Protein AF-A0ABC9UZ83-F1 (afdb_monomer_lite)

Sequence (79 aa):
MADIQFNLRIPEELKEKIKQAATESGRSINAEAQYRLEQSFELPRSINMEKVLRFIDAVNALERIEKLEKELDSLKKIE

Foldseek 3Di:
DDDDDDPDDDDPVVLVVLVVVCVVVVHDSVVSVVVVVVVVPPDPPPPPVVVVVVVVVVVVVVVVVVVVVVVVVVVVVVD

Radius of gyration: 25.74 Å; chains: 1; bounding box: 65×26×56 Å

Organism: NCBI:txid1398973

Structure (mmCIF, N/CA/C/O backbone):
data_AF-A0ABC9UZ83-F1
#
_entry.id   AF-A0ABC9UZ83-F1
#
loop_
_atom_site.group_PDB
_atom_site.id
_atom_site.type_symbol
_atom_site.label_atom_id
_atom_site.label_alt_id
_atom_site.label_comp_id
_atom_site.label_asym_id
_atom_site.label_entity_id
_atom_site.label_seq_id
_atom_site.pdbx_PDB_ins_code
_atom_site.Cartn_x
_atom_site.Cartn_y
_atom_site.Cartn_z
_atom_site.occupancy
_atom_site.B_iso_or_equiv
_atom_site.auth_seq_id
_atom_site.auth_comp_id
_atom_site.auth_asym_id
_atom_site.auth_atom_id
_atom_site.pdbx_PDB_model_num
ATOM 1 N N . MET A 1 1 ? -21.533 18.917 5.045 1.00 51.31 1 MET A N 1
ATOM 2 C CA . MET A 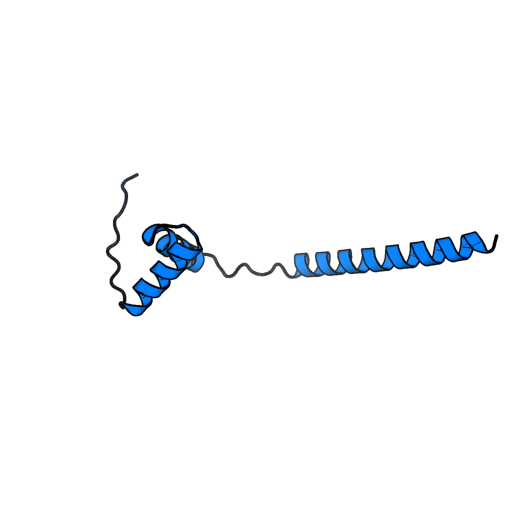1 1 ? -21.909 17.489 4.968 1.00 51.31 1 MET A CA 1
ATOM 3 C C . MET A 1 1 ? -21.919 16.970 6.395 1.00 51.31 1 MET A C 1
ATOM 5 O O . MET A 1 1 ? -21.004 17.322 7.126 1.00 51.31 1 MET A O 1
ATOM 9 N N . ALA A 1 2 ? -22.976 16.286 6.832 1.00 61.19 2 ALA A N 1
ATOM 10 C CA . ALA A 1 2 ? -23.026 15.754 8.194 1.00 61.19 2 ALA A CA 1
ATOM 11 C C . ALA A 1 2 ? -22.009 14.611 8.336 1.00 61.19 2 ALA A C 1
ATOM 13 O O . ALA A 1 2 ? -21.928 13.765 7.446 1.00 61.19 2 ALA A O 1
ATOM 14 N N . ASP A 1 3 ? -21.239 14.609 9.423 1.00 73.00 3 ASP A N 1
ATOM 15 C CA . ASP A 1 3 ? -20.371 13.489 9.791 1.00 73.00 3 ASP A CA 1
ATOM 16 C C . ASP A 1 3 ? -21.267 12.336 10.272 1.00 73.00 3 ASP A C 1
ATOM 18 O O . ASP A 1 3 ? -21.921 12.428 11.316 1.00 73.00 3 ASP A O 1
ATOM 22 N N . ILE A 1 4 ? -21.401 11.296 9.446 1.00 80.12 4 ILE A N 1
ATOM 23 C CA . ILE A 1 4 ? -22.222 10.127 9.761 1.00 80.12 4 ILE A CA 1
ATOM 24 C C . ILE A 1 4 ? -21.388 9.209 10.653 1.00 80.12 4 ILE A C 1
ATOM 26 O O . ILE A 1 4 ? -20.496 8.504 10.184 1.00 80.12 4 ILE A O 1
ATOM 30 N N . GLN A 1 5 ? -21.708 9.183 11.946 1.00 82.56 5 GLN A N 1
ATOM 31 C CA . GLN A 1 5 ? -21.051 8.280 12.885 1.00 82.56 5 GLN A CA 1
ATOM 32 C C . G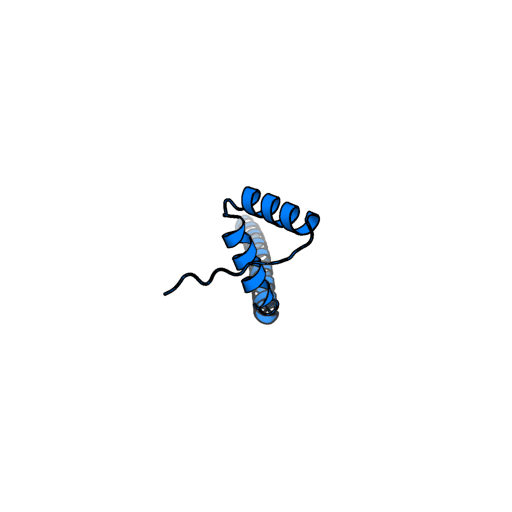LN A 1 5 ? -21.542 6.843 12.700 1.00 82.56 5 GLN A C 1
ATOM 34 O O . GLN A 1 5 ? -22.728 6.544 12.852 1.00 82.56 5 GLN A O 1
ATOM 39 N N . PHE A 1 6 ? -20.607 5.936 12.429 1.00 82.00 6 PHE A N 1
ATOM 40 C CA . PHE A 1 6 ? -20.870 4.508 12.312 1.00 82.00 6 PHE A CA 1
ATOM 41 C C . PHE A 1 6 ? -20.260 3.752 13.498 1.00 82.00 6 PHE A C 1
ATOM 43 O O . PHE A 1 6 ? -19.046 3.572 13.589 1.00 82.00 6 PHE A O 1
ATOM 50 N N . ASN A 1 7 ? -21.110 3.299 14.423 1.00 86.50 7 ASN A N 1
ATOM 51 C CA . ASN A 1 7 ? -20.679 2.507 15.576 1.00 86.50 7 ASN A CA 1
ATOM 52 C C . ASN A 1 7 ? -20.426 1.049 15.168 1.00 86.50 7 ASN A C 1
ATOM 54 O O . ASN A 1 7 ? -21.310 0.193 15.256 1.00 86.50 7 ASN A O 1
ATOM 58 N N . LEU A 1 8 ? -19.202 0.778 14.719 1.00 86.88 8 LEU A N 1
ATOM 59 C CA . LEU A 1 8 ? -18.770 -0.541 14.275 1.00 86.88 8 LEU A CA 1
ATOM 60 C C . LEU A 1 8 ? -18.598 -1.505 15.467 1.00 86.88 8 LEU A C 1
ATOM 62 O O . LEU A 1 8 ? -17.802 -1.262 16.375 1.00 86.88 8 LEU A O 1
ATOM 66 N N . ARG A 1 9 ? -19.321 -2.633 15.446 1.00 93.75 9 ARG A N 1
ATOM 67 C CA . ARG A 1 9 ? -19.129 -3.743 16.394 1.00 93.75 9 ARG A CA 1
ATOM 68 C C . ARG A 1 9 ? -18.141 -4.744 15.809 1.00 93.75 9 ARG A C 1
ATOM 70 O O . ARG A 1 9 ? -18.455 -5.408 14.827 1.00 93.75 9 ARG A O 1
ATOM 77 N N . ILE A 1 10 ? -16.969 -4.855 16.422 1.00 92.19 10 ILE A N 1
ATOM 78 C CA . ILE A 1 10 ? -15.889 -5.753 15.997 1.00 92.19 10 ILE A CA 1
ATOM 79 C C . ILE A 1 10 ? -15.250 -6.446 17.203 1.00 92.19 10 ILE A C 1
ATOM 81 O O . ILE A 1 10 ? -15.322 -5.909 18.312 1.00 92.19 10 ILE A O 1
ATOM 85 N N . PRO A 1 11 ? -14.608 -7.611 17.002 1.00 97.12 11 PRO A N 1
ATOM 86 C CA . PRO A 1 11 ? -13.793 -8.247 18.031 1.00 97.12 11 PRO A CA 1
ATOM 87 C C . PRO A 1 11 ? -12.671 -7.324 18.522 1.00 97.12 11 PRO A C 1
ATOM 89 O O . PRO A 1 11 ? -12.119 -6.536 17.749 1.00 97.12 11 PRO A O 1
ATOM 92 N N . GLU A 1 12 ? -12.295 -7.467 19.792 1.00 95.62 12 GLU A N 1
ATOM 93 C CA . GLU A 1 12 ? -11.228 -6.674 20.418 1.00 95.62 12 GLU A CA 1
ATOM 94 C C . GLU A 1 12 ? -9.890 -6.824 19.683 1.00 95.62 12 GLU A C 1
ATOM 96 O O . GLU A 1 12 ? -9.224 -5.832 19.394 1.00 95.62 12 GLU A O 1
ATOM 101 N N . GLU A 1 13 ? -9.557 -8.044 19.260 1.00 97.00 13 GLU A N 1
ATOM 102 C CA . GLU A 1 13 ? -8.345 -8.318 18.484 1.00 97.00 13 GLU A CA 1
ATOM 103 C C . GLU A 1 13 ? -8.278 -7.508 17.182 1.00 97.00 13 GLU A C 1
ATOM 105 O O . GLU A 1 13 ? -7.217 -7.016 16.797 1.00 97.00 13 GLU A O 1
ATOM 110 N N . LEU A 1 14 ? -9.412 -7.348 16.489 1.00 95.38 14 LEU A N 1
ATOM 111 C CA . LEU A 1 14 ? -9.459 -6.576 15.249 1.00 95.38 14 LEU A CA 1
ATOM 112 C C . LEU A 1 14 ? -9.303 -5.079 15.530 1.00 95.38 14 LEU A C 1
ATOM 114 O O . LEU A 1 14 ? -8.622 -4.380 14.781 1.00 95.38 14 LEU A O 1
ATOM 118 N N . LYS A 1 15 ? -9.888 -4.594 16.627 1.00 95.06 15 LYS A N 1
ATOM 119 C CA . LYS A 1 15 ? -9.733 -3.204 17.059 1.00 95.06 15 LYS A CA 1
ATOM 120 C C . LYS A 1 15 ? -8.270 -2.874 17.366 1.00 95.06 15 LYS A C 1
ATOM 122 O O . LYS A 1 15 ? -7.785 -1.837 16.915 1.00 95.06 15 LYS A O 1
ATOM 127 N N . GLU A 1 16 ? -7.554 -3.757 18.061 1.00 97.12 16 GLU A N 1
ATO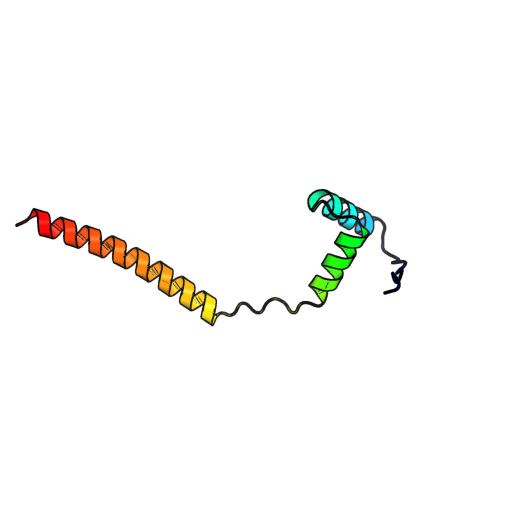M 128 C CA . GLU A 1 16 ? -6.129 -3.554 18.354 1.00 97.12 16 GLU A CA 1
ATOM 129 C C . GLU A 1 16 ? -5.264 -3.588 17.087 1.00 97.12 16 GLU A C 1
ATOM 131 O O . GLU A 1 16 ? -4.394 -2.732 16.926 1.00 97.12 16 GLU A O 1
ATOM 136 N N . LYS A 1 17 ? -5.559 -4.475 16.125 1.00 97.31 17 LYS A N 1
ATOM 137 C CA . LYS A 1 17 ? -4.880 -4.474 14.814 1.00 97.31 17 LYS A CA 1
ATOM 138 C C . LYS A 1 17 ? -5.043 -3.143 14.075 1.00 97.31 17 LYS A C 1
ATOM 140 O O . LYS A 1 17 ? -4.069 -2.610 13.547 1.00 97.31 17 LYS A O 1
ATOM 145 N N . ILE A 1 18 ? -6.256 -2.585 14.049 1.00 96.00 18 ILE A N 1
ATOM 146 C CA . ILE A 1 18 ? -6.511 -1.284 13.409 1.00 96.00 18 ILE A CA 1
ATOM 147 C C . ILE A 1 18 ? -5.774 -0.166 14.155 1.00 96.00 18 ILE A C 1
ATOM 149 O O . ILE A 1 18 ? -5.210 0.720 13.524 1.00 96.00 18 ILE A O 1
ATOM 153 N N . LYS A 1 19 ? -5.731 -0.210 15.490 1.00 96.56 19 LYS A N 1
ATOM 154 C CA . LYS A 1 19 ? -5.035 0.788 16.313 1.00 96.56 19 LYS A CA 1
ATOM 155 C C . LYS A 1 19 ? -3.520 0.794 16.087 1.00 96.56 19 LYS A C 1
ATOM 157 O O . LYS A 1 19 ? -2.927 1.869 15.988 1.00 96.56 19 LYS A O 1
ATOM 162 N N . GLN A 1 20 ? -2.903 -0.381 15.979 1.00 97.81 20 GLN A N 1
ATOM 163 C CA . GLN A 1 20 ? -1.485 -0.507 15.633 1.00 97.81 20 GLN A CA 1
ATOM 164 C C . GLN A 1 20 ? -1.213 0.067 14.238 1.00 97.81 20 GLN A C 1
ATOM 166 O O . GLN A 1 20 ? -0.396 0.973 14.102 1.00 97.81 20 GLN A O 1
ATOM 171 N N . ALA A 1 21 ? -1.990 -0.345 13.234 1.00 97.31 21 ALA A N 1
ATOM 172 C CA . ALA A 1 21 ? -1.857 0.174 11.873 1.00 97.31 21 ALA A CA 1
ATOM 173 C C . ALA A 1 21 ? -2.094 1.694 11.770 1.00 97.31 21 ALA A C 1
ATOM 175 O O . ALA A 1 21 ? -1.426 2.386 11.002 1.00 97.31 21 ALA A O 1
ATOM 176 N N . ALA A 1 22 ? -3.025 2.237 12.557 1.00 97.56 22 ALA A N 1
ATOM 177 C CA . ALA A 1 22 ? -3.274 3.673 12.636 1.00 97.56 22 ALA A CA 1
ATOM 178 C C . ALA A 1 22 ? -2.051 4.418 13.198 1.00 97.56 22 ALA A C 1
ATOM 180 O O . ALA A 1 22 ? -1.662 5.457 12.674 1.00 97.56 22 ALA A O 1
ATOM 181 N N . THR A 1 23 ? -1.399 3.841 14.212 1.00 97.12 23 THR A N 1
ATOM 182 C CA . THR A 1 23 ? -0.167 4.388 14.801 1.00 97.12 23 THR A CA 1
ATOM 183 C C . THR A 1 23 ? 0.975 4.394 13.785 1.00 97.12 23 THR A C 1
ATOM 185 O O . THR A 1 23 ? 1.631 5.416 13.612 1.00 97.12 23 THR A O 1
ATOM 188 N N . GLU A 1 24 ? 1.179 3.286 13.071 1.00 97.12 24 GLU A N 1
ATOM 189 C CA . GLU A 1 24 ? 2.226 3.150 12.046 1.00 97.12 24 GLU A CA 1
ATOM 190 C C . GLU A 1 24 ? 2.019 4.094 10.856 1.00 97.12 24 GLU A C 1
ATOM 192 O O . GLU A 1 24 ? 2.974 4.652 10.321 1.00 97.12 24 GLU A O 1
ATOM 197 N N . SER A 1 25 ? 0.766 4.298 10.450 1.00 94.88 25 SER A N 1
ATOM 198 C CA . SER A 1 25 ? 0.404 5.179 9.334 1.00 94.88 25 SER A CA 1
ATOM 199 C C . SER A 1 25 ? 0.248 6.654 9.721 1.00 94.88 25 SER A C 1
ATOM 201 O O . SER A 1 25 ? 0.034 7.488 8.840 1.00 94.88 25 SER A O 1
ATOM 203 N N . GLY A 1 26 ? 0.327 6.992 11.015 1.00 96.38 26 GLY A N 1
ATOM 204 C CA . GLY A 1 26 ? 0.091 8.347 11.524 1.00 96.38 26 GLY A CA 1
ATOM 205 C C . GLY A 1 26 ? -1.362 8.826 11.382 1.00 96.38 26 GLY A C 1
ATOM 206 O O . GLY A 1 26 ? -1.610 10.032 11.341 1.00 96.38 26 GLY A O 1
ATOM 207 N N . ARG A 1 27 ? -2.329 7.905 11.276 1.00 94.56 27 ARG A N 1
ATOM 208 C CA . ARG A 1 27 ? -3.765 8.196 11.142 1.00 94.56 27 ARG A CA 1
ATOM 209 C C . ARG A 1 27 ? -4.501 8.025 12.470 1.00 94.56 27 ARG A C 1
ATOM 211 O O . ARG A 1 27 ? -4.049 7.334 13.378 1.00 94.56 27 ARG A O 1
ATOM 218 N N . SER A 1 28 ? -5.691 8.617 12.581 1.00 95.81 28 SER A N 1
ATOM 219 C CA . SER A 1 28 ? -6.628 8.236 13.644 1.00 95.81 28 SER A CA 1
ATOM 220 C C . SER A 1 28 ? -7.187 6.832 13.380 1.00 95.81 28 SER A C 1
ATOM 222 O O . SER A 1 28 ? -7.223 6.376 12.238 1.00 95.81 28 SER A O 1
ATOM 224 N N . ILE A 1 29 ? -7.676 6.155 14.424 1.00 94.31 29 ILE A N 1
ATOM 225 C CA . ILE A 1 29 ? -8.289 4.819 14.292 1.00 94.31 29 ILE A CA 1
ATOM 226 C C . ILE A 1 29 ? -9.434 4.841 13.266 1.00 94.31 29 ILE A C 1
ATOM 228 O O . ILE A 1 29 ? -9.521 3.950 12.425 1.00 94.31 29 ILE A O 1
ATOM 232 N N . ASN A 1 30 ? -10.277 5.879 13.296 1.00 92.56 30 ASN A N 1
ATOM 233 C CA . ASN A 1 30 ? -11.382 6.023 12.348 1.00 92.56 30 ASN A CA 1
ATOM 234 C C . ASN A 1 30 ? -10.884 6.268 10.919 1.00 92.56 30 ASN A C 1
ATOM 236 O O . ASN A 1 30 ? -11.426 5.674 9.993 1.00 92.56 30 ASN A O 1
ATOM 240 N N . ALA A 1 31 ? -9.846 7.091 10.737 1.00 94.00 31 ALA A N 1
ATOM 241 C CA . ALA A 1 31 ? -9.280 7.358 9.416 1.00 94.00 31 ALA A CA 1
ATOM 242 C C . ALA A 1 31 ? -8.625 6.108 8.806 1.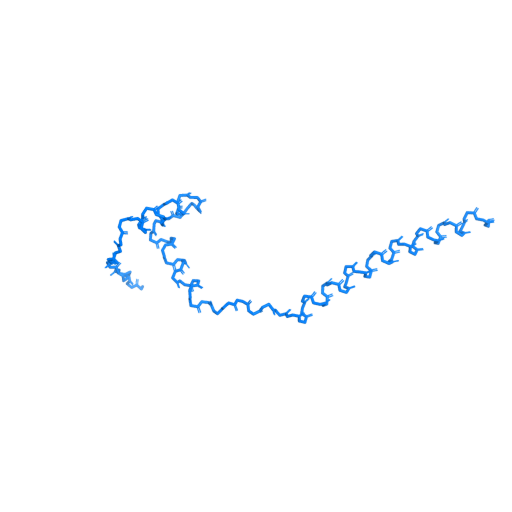00 94.00 31 ALA A C 1
ATOM 244 O O . ALA A 1 31 ? -8.779 5.852 7.616 1.00 94.00 31 ALA A O 1
ATOM 245 N N . GLU A 1 32 ? -7.939 5.296 9.612 1.00 96.31 32 GLU A N 1
ATOM 246 C CA . GLU A 1 32 ? -7.366 4.026 9.154 1.00 96.31 32 GLU A CA 1
ATOM 247 C C . GLU A 1 32 ? -8.455 2.990 8.833 1.00 96.31 32 GLU A C 1
ATOM 249 O O . GLU A 1 32 ? -8.369 2.288 7.824 1.00 96.31 32 GLU A O 1
ATOM 254 N N . ALA A 1 33 ? -9.509 2.914 9.654 1.00 93.94 33 ALA A N 1
ATOM 255 C CA . ALA A 1 33 ? -10.655 2.050 9.384 1.00 93.94 33 ALA A CA 1
ATOM 256 C C . ALA A 1 33 ? -11.372 2.456 8.087 1.00 93.94 33 ALA A C 1
ATOM 258 O O . ALA A 1 33 ? -11.634 1.598 7.246 1.00 93.94 33 ALA A O 1
ATOM 259 N N . GLN A 1 34 ? -11.638 3.752 7.898 1.00 93.06 34 GLN A N 1
ATOM 260 C CA . GLN A 1 34 ? -12.231 4.287 6.674 1.00 93.06 34 GLN A CA 1
ATOM 261 C C . GLN A 1 34 ? -11.364 3.963 5.457 1.00 93.06 34 GLN A C 1
ATOM 263 O O . GLN A 1 34 ? -11.874 3.392 4.498 1.00 93.06 34 GLN A O 1
ATOM 268 N N . TYR A 1 35 ? -10.059 4.240 5.523 1.00 94.31 35 TYR A N 1
ATOM 269 C CA . TYR A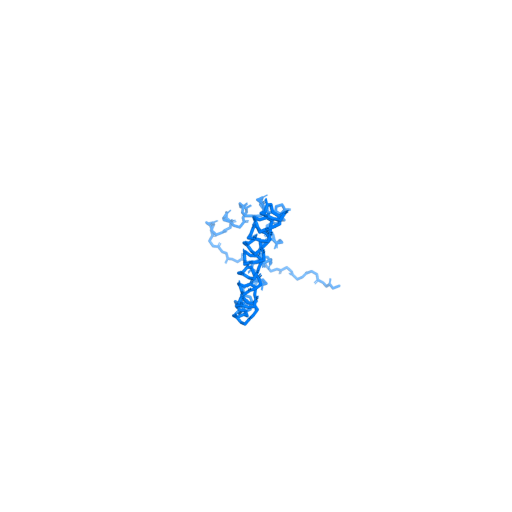 1 35 ? -9.126 3.952 4.436 1.00 94.31 35 TYR A CA 1
ATOM 270 C C . TYR A 1 35 ? -9.186 2.479 4.014 1.00 94.31 35 TYR A C 1
ATOM 272 O O . TYR A 1 35 ? -9.324 2.169 2.836 1.00 94.31 35 TYR A O 1
ATOM 280 N N . ARG A 1 36 ? -9.150 1.546 4.972 1.00 92.88 36 ARG A N 1
ATOM 281 C CA . ARG A 1 36 ? -9.226 0.106 4.673 1.00 92.88 36 ARG A CA 1
ATOM 282 C C . ARG A 1 36 ? -10.567 -0.312 4.082 1.00 92.88 36 ARG A C 1
ATOM 284 O O . ARG A 1 36 ? -10.591 -1.172 3.205 1.00 92.88 36 ARG A O 1
ATOM 291 N N . LEU A 1 37 ? -11.666 0.273 4.557 1.00 92.62 37 LEU A N 1
ATOM 292 C CA . LEU A 1 37 ? -12.993 0.020 3.999 1.00 92.62 37 LEU A CA 1
ATOM 293 C C . LEU A 1 37 ? -13.068 0.523 2.555 1.00 92.62 37 LEU A C 1
ATOM 295 O O . LEU A 1 37 ? -13.464 -0.238 1.680 1.00 92.62 37 LEU A O 1
ATOM 299 N N . GLU A 1 38 ? -12.609 1.741 2.277 1.00 92.88 38 GLU A N 1
ATOM 300 C CA . GLU A 1 38 ? -12.532 2.293 0.917 1.00 92.88 38 GLU A CA 1
ATOM 301 C C . GLU A 1 38 ? -11.677 1.412 -0.002 1.00 92.88 38 GLU A C 1
ATOM 303 O O . GLU A 1 38 ? -12.133 1.017 -1.074 1.00 92.88 38 GLU A O 1
ATOM 308 N N . GLN A 1 39 ? -10.490 1.000 0.456 1.00 91.44 39 GLN A N 1
ATOM 309 C CA . GLN A 1 39 ? -9.618 0.081 -0.284 1.00 91.44 39 GLN A CA 1
ATOM 310 C C . GLN A 1 39 ? -10.274 -1.279 -0.560 1.00 91.44 39 GLN A C 1
ATOM 312 O O . GLN A 1 39 ? -9.931 -1.920 -1.546 1.00 91.44 39 GLN A O 1
ATOM 317 N N . SER A 1 40 ? -11.222 -1.731 0.269 1.00 90.12 40 SER A N 1
ATOM 318 C CA . SER A 1 40 ? -11.937 -2.992 0.026 1.00 90.12 40 SER A CA 1
ATOM 319 C C . SER A 1 40 ? -12.954 -2.904 -1.119 1.00 90.12 40 SER A C 1
ATOM 321 O O . SER A 1 40 ? -13.330 -3.931 -1.681 1.00 90.12 40 SER A O 1
ATOM 323 N N . PHE A 1 41 ? -13.378 -1.686 -1.477 1.00 88.81 41 PHE A N 1
ATOM 324 C CA . PHE A 1 41 ? -14.235 -1.415 -2.634 1.00 88.81 41 PHE A CA 1
ATOM 325 C C . PHE A 1 41 ? -13.443 -1.047 -3.890 1.00 88.81 41 PHE A C 1
ATOM 327 O O . PHE A 1 41 ? -13.990 -1.098 -4.994 1.00 88.81 41 PHE A O 1
ATOM 334 N N . GLU A 1 42 ? -12.164 -0.693 -3.755 1.00 86.25 42 GLU A N 1
ATOM 335 C CA . GLU A 1 42 ? -11.276 -0.612 -4.907 1.00 86.25 42 GLU A CA 1
ATOM 336 C C . GLU A 1 42 ? -11.085 -2.030 -5.458 1.00 86.25 42 GLU A C 1
ATOM 338 O O . GLU A 1 42 ? -10.534 -2.909 -4.795 1.00 86.25 42 GLU A O 1
ATOM 343 N N . LEU A 1 43 ? -11.572 -2.270 -6.683 1.00 67.25 43 LEU A N 1
ATOM 344 C CA . LEU A 1 43 ? -11.265 -3.496 -7.423 1.00 67.25 43 LEU A CA 1
ATOM 345 C C . LEU A 1 43 ? -9.751 -3.737 -7.337 1.00 67.25 43 LEU A C 1
ATOM 347 O O . LEU A 1 43 ? -9.003 -2.758 -7.467 1.00 67.25 43 LEU A O 1
ATOM 351 N N . PRO A 1 44 ? -9.281 -4.990 -7.146 1.00 69.12 44 PRO A N 1
ATOM 352 C CA . PRO A 1 44 ? -7.851 -5.272 -7.153 1.00 69.12 44 PRO A CA 1
ATOM 353 C C . PRO A 1 44 ? -7.300 -4.611 -8.400 1.00 69.12 44 PRO A C 1
ATOM 355 O O . PRO A 1 44 ? -7.799 -4.915 -9.486 1.00 69.12 44 PRO A O 1
ATOM 358 N N . ARG A 1 45 ? -6.385 -3.637 -8.234 1.00 65.81 45 ARG A N 1
ATOM 359 C CA . ARG A 1 45 ? -5.841 -2.865 -9.356 1.00 65.81 45 ARG A CA 1
ATOM 360 C C . ARG A 1 45 ? -5.410 -3.890 -10.377 1.00 65.81 45 ARG A C 1
ATOM 362 O O . ARG A 1 45 ? -4.413 -4.578 -10.159 1.00 65.81 45 ARG A O 1
ATOM 369 N N . SER A 1 46 ? -6.208 -4.054 -11.430 1.00 67.88 46 SER A N 1
ATOM 370 C CA . SER A 1 46 ? -5.918 -5.037 -12.452 1.00 67.88 46 SER A CA 1
ATOM 371 C C . SER A 1 46 ? -4.586 -4.580 -12.993 1.00 67.88 46 SER A C 1
ATOM 373 O O . SER A 1 46 ? -4.500 -3.481 -13.554 1.00 67.88 46 SER A O 1
ATOM 375 N N . ILE A 1 47 ? -3.533 -5.344 -12.709 1.00 71.94 47 ILE A N 1
ATOM 376 C CA . ILE A 1 47 ? -2.215 -5.024 -13.218 1.00 71.94 47 ILE A CA 1
ATOM 377 C C . ILE A 1 47 ? -2.409 -4.975 -14.722 1.00 71.94 47 ILE A C 1
ATOM 379 O O . ILE A 1 47 ? -2.794 -5.967 -15.341 1.00 71.94 47 ILE A O 1
ATOM 383 N N . ASN A 1 48 ? -2.253 -3.782 -15.293 1.00 82.88 48 ASN A N 1
ATOM 384 C CA . ASN A 1 48 ? -2.355 -3.627 -16.726 1.00 82.88 48 ASN A CA 1
ATOM 385 C C . ASN A 1 48 ? -1.106 -4.302 -17.294 1.00 82.88 48 ASN A C 1
ATOM 387 O O . ASN A 1 48 ? -0.031 -3.704 -17.344 1.00 82.88 48 ASN A O 1
ATOM 391 N N . MET A 1 49 ? -1.253 -5.585 -17.620 1.00 83.62 49 MET A N 1
ATOM 392 C CA . MET A 1 49 ? -0.150 -6.448 -18.020 1.00 83.62 49 MET A CA 1
ATOM 393 C C . MET A 1 49 ? 0.550 -5.897 -19.262 1.00 83.62 49 MET A C 1
ATOM 395 O O . MET A 1 49 ? 1.763 -6.005 -19.381 1.00 83.62 49 MET A O 1
ATOM 399 N N . GLU A 1 50 ? -0.186 -5.210 -20.137 1.00 87.31 50 GLU A N 1
ATOM 400 C CA . GLU A 1 50 ? 0.379 -4.516 -21.292 1.00 87.31 50 GLU A CA 1
ATOM 401 C C . GLU A 1 50 ? 1.347 -3.398 -20.874 1.00 87.31 50 GLU A C 1
ATOM 403 O O . GLU A 1 50 ? 2.445 -3.300 -21.417 1.00 87.31 50 GLU A O 1
ATOM 408 N N . LYS A 1 51 ? 0.996 -2.581 -19.870 1.00 86.69 51 LYS A N 1
ATOM 409 C CA . LYS A 1 51 ? 1.917 -1.565 -19.329 1.00 86.69 51 LYS A CA 1
ATOM 410 C C . LYS A 1 51 ? 3.146 -2.193 -18.676 1.00 86.69 51 LYS A C 1
ATOM 412 O O . LYS A 1 51 ? 4.236 -1.653 -18.830 1.00 86.69 51 LYS A O 1
ATOM 417 N N . VAL A 1 52 ? 2.979 -3.312 -17.969 1.00 90.94 52 VAL A N 1
ATOM 418 C CA . VAL A 1 52 ? 4.102 -4.034 -17.347 1.00 90.94 52 VAL A CA 1
ATOM 419 C C . VAL A 1 52 ? 5.053 -4.576 -18.409 1.00 90.94 52 VAL A C 1
ATOM 421 O O . VAL A 1 52 ? 6.253 -4.346 -18.312 1.00 90.94 52 VAL A O 1
ATOM 424 N N . LEU A 1 53 ? 4.527 -5.224 -19.450 1.00 92.06 53 LEU A N 1
ATOM 425 C CA . LEU A 1 53 ? 5.329 -5.742 -20.560 1.00 92.06 53 LEU A CA 1
ATOM 426 C C . LEU A 1 53 ? 6.089 -4.619 -21.275 1.00 92.06 53 LEU A C 1
ATOM 428 O O . LEU A 1 53 ? 7.299 -4.723 -21.440 1.00 92.06 53 LEU A O 1
ATOM 432 N N . ARG A 1 54 ? 5.427 -3.492 -21.574 1.00 94.00 54 ARG A N 1
ATOM 433 C CA . ARG A 1 54 ? 6.094 -2.315 -22.160 1.00 94.00 54 ARG A CA 1
ATOM 434 C C . ARG A 1 54 ? 7.225 -1.778 -21.279 1.00 94.00 54 ARG A C 1
ATOM 436 O O . ARG A 1 54 ? 8.234 -1.314 -21.801 1.00 94.00 54 ARG A O 1
ATOM 443 N N . PHE A 1 55 ? 7.057 -1.810 -19.957 1.00 93.69 55 PHE A N 1
ATOM 444 C CA . PHE A 1 55 ? 8.099 -1.376 -19.028 1.00 93.69 55 PHE A CA 1
ATOM 445 C C . PHE A 1 55 ? 9.295 -2.336 -19.038 1.00 93.69 55 PHE A C 1
ATOM 447 O O . PHE A 1 55 ? 10.435 -1.885 -19.086 1.00 93.69 55 PHE A O 1
ATOM 454 N N . ILE A 1 56 ? 9.040 -3.648 -19.057 1.00 95.88 56 ILE A N 1
ATOM 455 C CA . ILE A 1 56 ? 10.083 -4.678 -19.168 1.00 95.88 56 ILE A CA 1
ATOM 456 C C . ILE A 1 56 ? 10.864 -4.514 -20.479 1.00 95.88 56 ILE A C 1
ATOM 458 O O . ILE A 1 56 ? 12.093 -4.504 -20.463 1.00 95.88 56 ILE A O 1
ATOM 462 N N . ASP A 1 57 ? 10.170 -4.314 -21.601 1.00 96.38 57 ASP A N 1
ATOM 463 C CA . ASP A 1 57 ? 10.807 -4.105 -22.904 1.00 96.38 57 ASP A CA 1
ATOM 464 C C . ASP A 1 57 ? 11.696 -2.854 -22.913 1.00 96.38 57 ASP A C 1
ATOM 466 O O . ASP A 1 57 ? 12.810 -2.885 -23.439 1.00 96.38 57 ASP A O 1
ATOM 470 N N . ALA A 1 58 ? 11.238 -1.764 -22.288 1.00 95.56 58 ALA A N 1
ATOM 471 C CA . ALA A 1 58 ? 12.019 -0.537 -22.163 1.00 95.56 58 ALA A CA 1
ATOM 472 C C . ALA A 1 58 ? 13.300 -0.746 -21.338 1.00 95.56 58 ALA A C 1
ATOM 474 O O . ALA A 1 58 ? 14.360 -0.261 -21.729 1.00 95.56 58 ALA A O 1
ATOM 475 N N . VAL A 1 59 ? 13.228 -1.496 -20.233 1.00 96.50 59 VAL A N 1
ATOM 476 C CA . VAL A 1 59 ? 14.400 -1.828 -19.404 1.00 96.50 59 VAL A CA 1
ATOM 477 C C . VAL A 1 59 ? 15.410 -2.660 -20.198 1.00 96.50 59 VAL A C 1
ATOM 479 O O . VAL A 1 59 ? 16.589 -2.314 -20.242 1.00 96.50 59 VAL A O 1
ATOM 482 N N . ASN A 1 60 ? 14.949 -3.690 -20.911 1.00 96.62 60 ASN A N 1
ATOM 483 C CA . ASN A 1 60 ? 15.814 -4.531 -21.744 1.00 96.62 60 ASN A CA 1
ATOM 484 C C . ASN A 1 60 ? 16.491 -3.735 -22.875 1.00 96.62 60 ASN A C 1
ATOM 486 O O . ASN A 1 60 ? 17.637 -4.003 -23.244 1.00 96.62 60 ASN A O 1
ATOM 490 N N . ALA A 1 61 ? 15.795 -2.745 -23.443 1.00 96.06 61 ALA A N 1
ATOM 491 C CA . ALA A 1 61 ? 16.368 -1.872 -24.462 1.00 96.06 61 ALA A CA 1
ATOM 492 C C . ALA A 1 61 ? 17.527 -1.023 -23.910 1.00 96.06 61 ALA A C 1
ATOM 494 O O . ALA A 1 61 ? 18.527 -0.854 -24.606 1.00 96.06 61 ALA A O 1
ATOM 495 N N . LEU A 1 62 ? 17.432 -0.540 -22.664 1.00 94.62 62 LEU A N 1
ATOM 496 C CA . LEU A 1 62 ? 18.503 0.227 -22.016 1.00 94.62 62 LEU A CA 1
ATOM 497 C C . LEU A 1 62 ? 19.763 -0.617 -21.794 1.00 94.62 62 LEU A C 1
ATOM 499 O O . LEU A 1 62 ? 20.855 -0.169 -22.138 1.00 94.62 62 LEU A O 1
ATOM 503 N N . GLU A 1 63 ? 19.621 -1.854 -21.309 1.00 94.81 63 GLU A N 1
ATOM 504 C CA . GLU A 1 63 ? 20.760 -2.774 -21.150 1.00 94.81 63 GLU A CA 1
ATOM 505 C C . GLU A 1 63 ? 21.466 -3.035 -22.487 1.00 94.81 63 GLU A C 1
ATOM 507 O O . GLU A 1 63 ? 22.696 -3.107 -22.575 1.00 94.81 63 GLU A O 1
ATOM 512 N N . ARG A 1 64 ? 20.683 -3.147 -23.566 1.00 95.81 64 ARG A N 1
ATOM 513 C CA . ARG A 1 64 ? 21.238 -3.342 -24.903 1.00 95.81 64 ARG A CA 1
ATOM 514 C C . ARG A 1 64 ? 21.966 -2.105 -25.421 1.00 95.81 64 ARG A C 1
ATOM 516 O O . ARG A 1 64 ? 22.994 -2.269 -26.075 1.00 95.81 64 ARG A O 1
ATOM 523 N N . ILE A 1 65 ? 21.469 -0.902 -25.131 1.00 95.94 65 ILE A N 1
ATOM 524 C CA . ILE A 1 65 ? 22.150 0.354 -25.475 1.00 95.94 65 ILE A CA 1
ATOM 525 C C . ILE A 1 65 ? 23.499 0.433 -24.759 1.00 95.94 65 ILE A C 1
ATOM 527 O O . ILE A 1 65 ? 24.511 0.625 -25.426 1.00 95.94 65 ILE A O 1
ATOM 531 N N . GLU A 1 66 ? 23.545 0.173 -23.449 1.00 95.88 66 GLU A N 1
ATOM 532 C CA . GLU A 1 66 ? 24.797 0.206 -22.679 1.00 95.88 66 GLU A CA 1
ATOM 533 C C . GLU A 1 66 ? 25.843 -0.768 -23.252 1.00 95.88 66 GLU A C 1
ATOM 535 O O . GLU A 1 66 ? 27.036 -0.464 -23.349 1.00 95.88 66 GLU A O 1
ATOM 540 N N . LYS A 1 67 ? 25.404 -1.960 -23.676 1.00 94.88 67 LYS A N 1
ATOM 541 C CA . LYS A 1 67 ? 26.294 -2.938 -24.306 1.00 94.88 67 LYS A CA 1
ATOM 542 C C . LYS A 1 67 ? 26.844 -2.439 -25.646 1.00 94.88 67 LYS A C 1
ATOM 544 O O . LYS A 1 67 ? 28.039 -2.585 -25.898 1.00 94.88 67 LYS A O 1
ATOM 549 N N . LEU A 1 68 ? 25.994 -1.847 -26.484 1.00 95.38 68 LEU A N 1
ATOM 550 C CA . LEU A 1 68 ? 26.401 -1.300 -27.780 1.00 95.38 68 LEU A CA 1
ATOM 551 C C . LEU A 1 68 ? 27.367 -0.120 -27.632 1.00 95.38 68 LEU A C 1
ATOM 553 O O . LEU A 1 68 ? 28.303 -0.007 -28.418 1.00 95.38 68 LEU A O 1
ATOM 557 N N . GLU A 1 69 ? 27.187 0.727 -26.618 1.00 95.06 69 GLU A N 1
ATO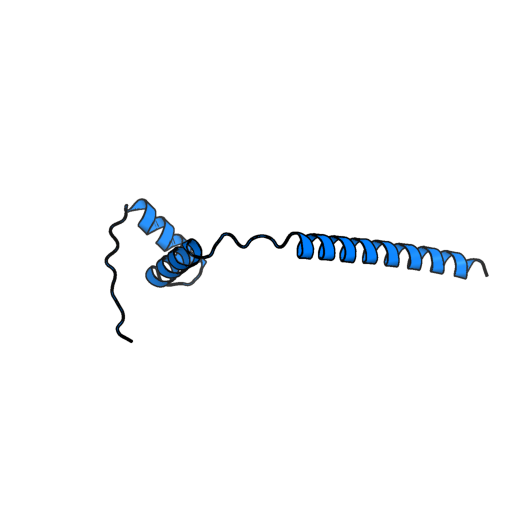M 558 C CA . GLU A 1 69 ? 28.118 1.821 -26.317 1.00 95.06 69 GLU A CA 1
ATOM 559 C C . GLU A 1 69 ? 29.517 1.288 -25.977 1.00 95.06 69 GLU A C 1
ATOM 561 O O . GLU A 1 69 ? 30.511 1.757 -26.533 1.00 95.06 69 GLU A O 1
ATOM 566 N N . LYS A 1 70 ? 29.602 0.237 -25.149 1.00 94.38 70 LYS A N 1
ATOM 567 C CA . LYS A 1 70 ? 30.881 -0.422 -24.824 1.00 94.38 70 LYS A CA 1
ATOM 568 C C . LYS A 1 70 ? 31.545 -1.045 -26.053 1.00 94.38 70 LYS A C 1
ATOM 570 O O . LYS A 1 70 ? 32.761 -0.939 -26.214 1.00 94.38 70 LYS A O 1
ATOM 575 N N . GLU A 1 71 ? 30.765 -1.694 -26.917 1.00 94.44 71 GLU A N 1
ATOM 576 C CA . GLU A 1 71 ? 31.269 -2.261 -28.173 1.00 94.44 71 GLU A CA 1
ATOM 577 C C . GLU A 1 71 ? 31.788 -1.155 -29.109 1.00 94.44 71 GLU A C 1
ATOM 579 O O . GLU A 1 71 ? 32.899 -1.268 -29.632 1.00 94.44 71 GLU A O 1
ATOM 584 N N . LEU A 1 72 ? 31.057 -0.046 -29.252 1.00 93.06 72 LEU A N 1
ATOM 585 C CA . LEU A 1 72 ? 31.471 1.101 -30.063 1.00 93.06 72 LEU A CA 1
ATOM 586 C C . LEU A 1 72 ? 32.788 1.717 -29.566 1.00 93.06 72 LEU A C 1
ATOM 588 O O . LEU A 1 72 ? 33.676 2.005 -30.370 1.00 93.06 72 LEU A O 1
ATOM 592 N N . ASP A 1 73 ? 32.939 1.884 -28.253 1.00 93.56 73 ASP A N 1
ATOM 593 C CA . ASP A 1 73 ? 34.170 2.396 -27.645 1.00 93.56 73 ASP A CA 1
ATOM 594 C C . ASP A 1 73 ? 35.362 1.459 -27.852 1.00 93.56 73 ASP A C 1
ATOM 596 O O . ASP A 1 73 ? 36.499 1.916 -27.978 1.00 93.56 73 ASP A O 1
ATOM 600 N N . SER A 1 74 ? 35.126 0.145 -27.895 1.00 90.88 74 SER A N 1
ATOM 601 C CA . SER A 1 74 ? 36.182 -0.829 -28.174 1.00 90.88 74 SER A CA 1
ATOM 602 C C . SER A 1 74 ? 36.670 -0.763 -29.625 1.00 90.88 74 SER A C 1
ATOM 604 O O . SER A 1 74 ? 37.872 -0.867 -29.858 1.00 90.88 74 SER A O 1
ATOM 606 N N . LEU A 1 75 ? 35.772 -0.512 -30.584 1.00 89.38 75 LEU A N 1
ATOM 607 C CA . LEU A 1 75 ? 36.114 -0.376 -32.004 1.00 89.38 75 LEU A CA 1
ATOM 608 C C . LEU A 1 75 ? 36.863 0.928 -32.291 1.00 89.38 75 LEU A C 1
ATOM 610 O O . LEU A 1 75 ? 37.861 0.914 -33.004 1.00 89.38 75 LEU A O 1
ATOM 614 N N . LYS A 1 76 ? 36.450 2.038 -31.668 1.00 85.81 76 LYS A N 1
ATOM 615 C CA . LYS A 1 76 ? 37.127 3.341 -31.797 1.00 85.81 76 LYS A CA 1
ATOM 616 C C . LYS A 1 76 ? 38.556 3.366 -31.250 1.00 85.81 76 LYS A C 1
ATOM 618 O O . LYS A 1 76 ? 39.290 4.294 -31.549 1.00 85.81 76 LYS A O 1
ATOM 623 N N . LYS A 1 77 ? 38.945 2.396 -30.416 1.00 78.12 77 LYS A N 1
ATOM 624 C CA . LYS A 1 77 ? 40.316 2.273 -29.886 1.00 78.12 77 LYS A CA 1
ATOM 625 C C . LYS A 1 77 ? 41.268 1.526 -30.829 1.00 78.12 77 LYS A C 1
ATOM 627 O O . LYS A 1 77 ? 42.444 1.408 -30.498 1.00 78.12 77 LYS A O 1
ATOM 632 N N . ILE A 1 78 ? 40.754 0.962 -31.924 1.00 71.06 78 ILE A N 1
ATOM 633 C CA . ILE A 1 78 ? 41.519 0.160 -32.892 1.00 71.06 78 ILE A CA 1
ATOM 634 C C . ILE A 1 78 ? 41.893 0.987 -34.143 1.00 71.06 78 ILE A C 1
ATOM 636 O O . ILE A 1 78 ? 42.852 0.625 -34.823 1.00 71.06 78 ILE A O 1
ATOM 640 N N . GLU A 1 79 ? 41.185 2.091 -34.419 1.00 54.94 79 GLU A N 1
ATOM 641 C CA . GLU A 1 79 ? 41.581 3.143 -35.383 1.00 54.94 79 GLU A CA 1
ATOM 642 C C . GLU A 1 79 ? 42.538 4.167 -34.754 1.00 54.94 79 GLU A C 1
ATOM 644 O O . GLU A 1 79 ? 43.447 4.629 -35.482 1.00 54.94 79 GLU A O 1
#

Secondary structure (DSSP, 8-state):
-----------HHHHHHHHHHHHHHT--HHHHHHHHHHHHHS------HHHHHHHHHHHHHHHHHHHHHHHHHHHHTT-

pLDDT: mean 89.33, std 10.39, range [51.31, 97.81]

InterPro domains:
  IPR005569 Arc-like DNA binding domain [PF03869] (5-44)
  IPR010985 Ribbon-helix-helix [SSF47598] (5-42)
  IPR013321 Arc-type ribbon-helix-helix [G3DSA:1.10.1220.10] (2-78)